Protein AF-A0A7V9L2S4-F1 (afdb_monomer)

Secondary structure (DSSP, 8-state):
----------------------------------------------S---HHHHHHHHHHHHHHHHT--SHHHHHHHHHHHHHHHHHHHHHTTTSPPPPHHHHHHHHHHHHHHHHHHHHHHHHHHHHT-----------

Sequence (139 aa):
MWRSFVLAALVLTACQGKEGKPIDQKAGSGSSATSVTPTPTLGSGGANVDFDKALIDLEDWRTKMCACDDVACTEAVFKDFTVWRTEFRKGNATRPRPTAEQDKTGNDLNRAMMACKSNVTAKAGKTGSGSAAPSKDPV

Foldseek 3Di:
DDDDDPPPPPDPPDDDDDDDDDDDPDDDDDDDDPPPPPPPPP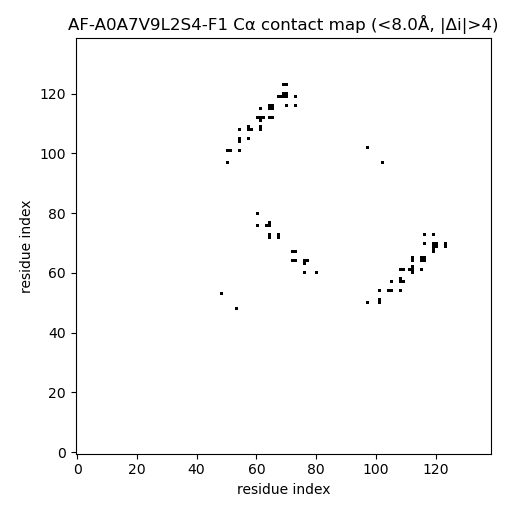DPDDDDPDLVVVLVVLLVLLVQLLPDQALVSNVVSVVVVVVVVVVVCVNCVPPDDDDPVSVVSSVVSVVSSVVSNVVNVVNVVVVVPPDPDPPPDDD

Mean predicted aligned error: 15.79 Å

Solvent-accessible surface area (backbone atoms only — not comparable to full-atom values): 9129 Å² total; per-residue (Å²): 138,83,87,79,88,79,81,78,80,79,78,81,79,76,86,72,84,84,91,76,78,90,76,84,81,75,88,76,88,80,81,89,78,89,72,83,68,81,72,78,73,84,73,87,73,87,83,78,84,42,72,66,56,52,46,53,54,44,50,51,52,27,50,58,31,56,68,32,81,43,58,68,52,32,51,53,52,50,51,54,50,51,51,52,52,52,53,50,49,64,79,44,70,85,51,84,78,73,52,73,66,55,47,50,50,48,52,52,45,52,51,54,28,51,50,31,46,52,51,23,48,53,50,55,54,59,71,69,64,69,74,82,70,84,82,79,78,82,130

Radius of gyration: 23.76 Å; Cα contacts (8 Å, |Δi|>4): 46; chains: 1; bounding box: 60×56×52 Å

Structure (mmCIF, N/CA/C/O backbone):
data_AF-A0A7V9L2S4-F1
#
_entry.id   AF-A0A7V9L2S4-F1
#
loop_
_atom_site.group_PDB
_atom_site.id
_atom_site.type_symbol
_atom_site.label_atom_id
_atom_site.label_alt_id
_atom_site.label_comp_id
_atom_site.label_asym_id
_atom_site.label_entity_id
_atom_site.label_seq_id
_atom_site.pdbx_PDB_ins_code
_atom_site.Cartn_x
_atom_site.Cartn_y
_atom_site.Cartn_z
_atom_site.occupancy
_atom_site.B_iso_or_equiv
_atom_site.auth_seq_id
_atom_site.auth_comp_id
_atom_site.auth_asym_id
_atom_site.auth_atom_id
_atom_site.pdbx_PDB_model_num
ATOM 1 N N . MET A 1 1 ? -38.169 45.439 -12.087 1.00 45.16 1 MET A N 1
ATOM 2 C CA . MET A 1 1 ? -38.446 44.189 -11.340 1.00 45.16 1 MET A CA 1
ATOM 3 C C . MET A 1 1 ? -37.146 43.383 -11.344 1.00 45.16 1 MET A C 1
ATOM 5 O O . MET A 1 1 ? -36.856 42.777 -12.354 1.00 45.16 1 MET A O 1
ATOM 9 N N . TRP A 1 2 ? -36.142 43.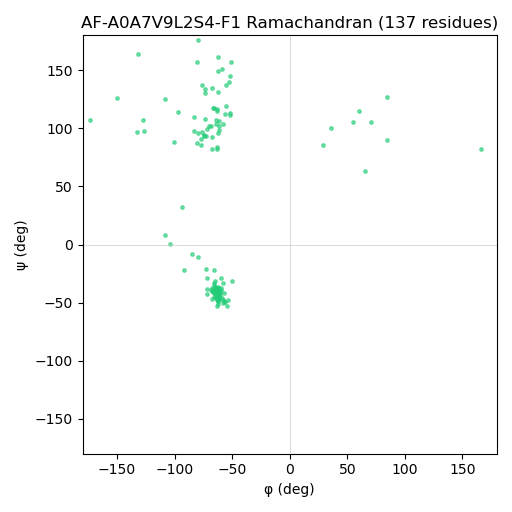586 -10.487 1.00 40.38 2 TRP A N 1
ATOM 10 C CA . TRP A 1 2 ? -36.032 43.493 -9.020 1.00 40.38 2 TRP A CA 1
ATOM 11 C C . TRP A 1 2 ? -36.331 42.103 -8.429 1.00 40.38 2 TRP A C 1
ATOM 13 O O . TRP A 1 2 ? -37.490 41.709 -8.391 1.00 40.38 2 TRP A O 1
ATOM 23 N N . ARG A 1 3 ? -35.262 41.521 -7.838 1.00 45.41 3 ARG A N 1
ATOM 24 C CA . ARG A 1 3 ? -35.193 40.478 -6.784 1.00 45.41 3 ARG A CA 1
ATOM 25 C C . ARG A 1 3 ? -35.289 39.031 -7.315 1.00 45.41 3 ARG A C 1
ATOM 27 O O . ARG A 1 3 ? -36.181 38.730 -8.083 1.00 45.41 3 ARG A O 1
ATOM 34 N N . SER A 1 4 ? -34.382 38.097 -7.022 1.00 58.75 4 SER A N 1
ATOM 35 C CA . SER A 1 4 ? -33.635 37.890 -5.778 1.00 58.75 4 SER A CA 1
ATOM 36 C C . SER A 1 4 ? -32.261 37.259 -6.020 1.00 58.75 4 SER A C 1
ATOM 38 O O . SER A 1 4 ? -32.139 36.183 -6.597 1.00 58.75 4 SER A O 1
ATOM 40 N N . PHE A 1 5 ? -31.240 37.928 -5.489 1.00 46.84 5 PHE A N 1
ATOM 41 C CA . PHE A 1 5 ? -29.973 37.328 -5.095 1.00 46.84 5 PHE A CA 1
ATOM 42 C C . PHE A 1 5 ? -30.245 36.317 -3.974 1.00 46.84 5 PHE A C 1
ATOM 44 O O . PHE A 1 5 ? -30.658 36.718 -2.887 1.00 46.84 5 PHE A O 1
ATOM 51 N N . VAL A 1 6 ? -29.984 35.030 -4.204 1.00 59.31 6 VAL A N 1
ATOM 52 C CA . VAL A 1 6 ? -29.733 34.081 -3.111 1.00 59.31 6 VAL A CA 1
ATOM 53 C C . VAL A 1 6 ? -28.222 33.909 -3.030 1.00 59.31 6 VAL A C 1
ATOM 55 O O . VAL A 1 6 ? -27.623 33.070 -3.697 1.00 59.31 6 VAL A O 1
ATOM 58 N N . LEU A 1 7 ? -27.608 34.790 -2.238 1.00 48.75 7 LEU A N 1
ATOM 59 C CA . LEU A 1 7 ? -26.269 34.615 -1.692 1.00 48.75 7 LEU A CA 1
ATOM 60 C C . LEU A 1 7 ? -26.285 33.365 -0.805 1.00 48.75 7 LEU A C 1
ATOM 62 O O . LEU A 1 7 ? -26.705 33.416 0.349 1.00 48.75 7 LEU A O 1
ATOM 66 N N . ALA A 1 8 ? -25.822 32.240 -1.341 1.00 53.91 8 ALA A N 1
ATOM 67 C CA . ALA A 1 8 ? -25.383 31.126 -0.518 1.00 53.91 8 ALA A CA 1
ATOM 68 C C . ALA A 1 8 ? -24.027 31.515 0.087 1.00 53.91 8 ALA A C 1
ATOM 70 O O . ALA A 1 8 ? -22.979 31.388 -0.545 1.00 53.91 8 ALA A O 1
ATOM 71 N N . ALA A 1 9 ? -24.074 32.066 1.300 1.00 50.34 9 ALA A N 1
ATOM 72 C CA . ALA A 1 9 ? -22.908 32.304 2.134 1.00 50.34 9 ALA A CA 1
ATOM 73 C C . ALA A 1 9 ? -22.256 30.956 2.474 1.00 50.34 9 ALA A C 1
ATOM 75 O O . ALA A 1 9 ? -22.673 30.250 3.391 1.00 50.34 9 ALA A O 1
ATOM 76 N N . LEU A 1 10 ? -21.239 30.586 1.699 1.00 57.62 10 LEU A N 1
ATOM 77 C CA . LEU A 1 10 ? -20.360 29.465 1.994 1.00 57.62 10 LEU A CA 1
ATOM 78 C C . LEU A 1 10 ? -19.388 29.944 3.078 1.00 57.62 10 LEU A C 1
ATOM 80 O O . LEU A 1 10 ? -18.371 30.577 2.801 1.00 57.62 10 LEU A O 1
ATOM 84 N N . VAL A 1 11 ? -19.776 29.728 4.334 1.00 56.56 11 VAL A N 1
ATOM 85 C CA . VAL A 1 11 ? -18.949 30.011 5.508 1.00 56.56 11 VAL A CA 1
ATOM 86 C C . VAL A 1 11 ? -17.728 29.092 5.451 1.00 56.56 11 VAL A C 1
ATOM 88 O O . VAL A 1 11 ? -17.820 27.897 5.729 1.00 56.56 11 VAL A O 1
ATOM 91 N N . LEU A 1 12 ? -16.576 29.652 5.069 1.00 49.88 12 LEU A N 1
ATOM 92 C CA . LEU A 1 12 ? -15.272 29.054 5.341 1.00 49.88 12 LEU A CA 1
ATOM 93 C C . LEU A 1 12 ? -15.039 29.095 6.855 1.00 49.88 12 LEU A C 1
ATOM 95 O O . LEU A 1 12 ? -14.516 30.072 7.390 1.00 49.88 12 LEU A O 1
ATOM 99 N N . THR A 1 13 ? -15.416 28.030 7.556 1.00 57.25 13 THR A N 1
ATOM 100 C CA . THR A 1 13 ? -14.974 27.828 8.936 1.00 57.25 13 THR A CA 1
ATOM 101 C C . THR A 1 13 ? -13.521 27.363 8.901 1.00 57.25 13 THR A C 1
ATOM 103 O O . THR A 1 13 ? -13.223 26.189 8.686 1.00 57.25 13 THR A O 1
ATOM 106 N N . ALA A 1 14 ? -12.603 28.310 9.077 1.00 48.62 14 ALA A N 1
ATOM 107 C CA . ALA A 1 14 ? -11.202 28.037 9.347 1.00 48.62 14 ALA A CA 1
ATOM 108 C C . ALA A 1 14 ? -11.071 27.289 10.687 1.00 48.62 14 ALA A C 1
ATOM 110 O O . ALA A 1 14 ? -11.353 27.850 11.744 1.00 48.62 14 ALA A O 1
ATOM 111 N N . CYS A 1 15 ? -10.613 26.036 10.665 1.00 55.75 15 CYS A N 1
ATOM 112 C CA . CYS A 1 15 ? -10.130 25.365 11.870 1.00 55.75 15 CYS A CA 1
ATOM 113 C C . CYS A 1 15 ? -8.723 25.883 12.205 1.00 55.75 15 CYS A C 1
ATOM 115 O O . CYS A 1 15 ? -7.719 25.295 11.809 1.00 55.75 15 CYS A O 1
ATOM 117 N N . GLN A 1 16 ? -8.667 26.998 12.936 1.00 47.97 16 GLN A N 1
ATOM 118 C CA . GLN A 1 16 ? -7.516 27.337 13.768 1.00 47.97 16 GLN A CA 1
ATOM 119 C C . GLN A 1 16 ? -7.519 26.487 15.047 1.00 47.97 16 GLN A C 1
ATOM 121 O O . GLN A 1 16 ? -8.552 26.344 15.693 1.00 47.97 16 GLN A O 1
ATOM 126 N N . GLY A 1 17 ? -6.333 25.997 15.418 1.00 47.94 17 GLY A N 1
ATOM 127 C CA . GLY A 1 17 ? -5.876 25.903 16.806 1.00 47.94 17 GLY A CA 1
ATOM 128 C C . GLY A 1 17 ? -6.543 24.874 17.719 1.00 47.94 17 GLY A C 1
ATOM 129 O O . GLY A 1 17 ? -7.595 25.120 18.302 1.00 47.94 17 GLY A O 1
ATOM 130 N N . LYS A 1 18 ? -5.829 23.778 17.997 1.00 45.28 18 LYS A N 1
ATOM 131 C CA . LYS A 1 18 ? -5.950 23.106 19.293 1.00 45.28 18 LYS A CA 1
ATOM 132 C C . LYS A 1 18 ? -4.561 22.819 19.847 1.00 45.28 18 LYS A C 1
ATOM 134 O O . LYS A 1 18 ? -3.908 21.851 19.472 1.00 45.28 18 LYS A O 1
ATOM 139 N N . GLU A 1 19 ? -4.120 23.721 20.714 1.00 57.97 19 GLU A N 1
ATOM 140 C CA . GLU A 1 19 ? -2.963 23.557 21.584 1.00 57.97 19 GLU A CA 1
ATOM 141 C C . GLU A 1 19 ? -3.270 22.430 22.583 1.00 57.97 19 GLU A C 1
ATOM 143 O O . GLU A 1 19 ? -4.234 22.491 23.350 1.00 57.97 19 GLU A O 1
ATOM 148 N N . GLY A 1 20 ? -2.488 21.353 22.514 1.00 46.75 20 GLY A N 1
ATOM 149 C CA . GLY A 1 20 ? -2.578 20.195 23.398 1.00 46.75 20 GLY A CA 1
ATOM 150 C C . GLY A 1 20 ? -1.392 20.160 24.357 1.00 46.75 20 GLY A C 1
ATOM 151 O O . GLY A 1 20 ? -0.245 20.206 23.927 1.00 46.75 20 GLY A O 1
ATOM 152 N N . LYS A 1 21 ? -1.709 20.100 25.653 1.00 52.31 21 LYS A N 1
ATOM 153 C CA . LYS A 1 21 ? -0.821 20.079 26.826 1.00 52.31 21 LYS A CA 1
ATOM 154 C C . LYS A 1 21 ? 0.307 19.026 26.770 1.00 52.31 21 LYS A C 1
ATOM 156 O O . LYS A 1 21 ? 0.131 17.988 26.133 1.00 52.31 21 LYS A O 1
ATOM 161 N N . PRO A 1 22 ? 1.411 19.231 27.520 1.00 52.41 22 PRO A N 1
ATOM 162 C CA . PRO A 1 22 ? 2.420 18.199 27.751 1.00 52.41 22 PRO A CA 1
ATOM 163 C C . PRO A 1 22 ? 1.810 17.007 28.500 1.00 52.41 22 PRO A C 1
ATOM 165 O O . PRO A 1 22 ? 1.110 17.178 29.498 1.00 52.41 22 PRO A O 1
ATOM 168 N N . ILE A 1 23 ? 2.070 15.803 27.995 1.00 52.09 23 ILE A N 1
ATOM 169 C CA . ILE A 1 23 ? 1.736 14.536 28.647 1.00 52.09 23 ILE A CA 1
ATOM 170 C C . ILE A 1 23 ? 2.992 14.054 29.370 1.00 52.09 23 ILE A C 1
ATOM 172 O O . ILE A 1 23 ? 3.994 13.735 28.729 1.00 52.09 23 ILE A O 1
ATOM 176 N N . ASP A 1 24 ? 2.922 14.018 30.699 1.00 54.81 24 ASP A N 1
ATOM 177 C CA . ASP A 1 24 ? 3.857 13.315 31.573 1.00 54.81 24 ASP A CA 1
ATOM 178 C C . ASP A 1 24 ? 4.006 11.853 31.120 1.00 54.81 24 ASP A C 1
ATOM 180 O O . ASP A 1 24 ? 3.083 11.041 31.240 1.00 54.81 24 ASP A O 1
ATOM 184 N N . GLN A 1 25 ? 5.185 11.503 30.601 1.00 45.94 25 GLN A N 1
ATOM 185 C CA . GLN A 1 25 ? 5.573 10.116 30.368 1.00 45.94 25 GLN A CA 1
ATOM 186 C C . GLN A 1 25 ? 5.911 9.462 31.708 1.00 45.94 25 GLN A C 1
ATOM 188 O O . GLN A 1 25 ? 7.044 9.504 32.187 1.00 45.94 25 GLN A O 1
ATOM 193 N N . LYS A 1 26 ? 4.916 8.812 32.311 1.00 51.81 26 LYS A N 1
ATOM 194 C CA . LYS A 1 26 ? 5.147 7.850 33.386 1.00 51.81 26 LYS A CA 1
ATOM 195 C C . LYS A 1 26 ? 5.728 6.571 32.781 1.00 51.81 26 LYS A C 1
ATOM 197 O O . LYS A 1 26 ? 5.027 5.813 32.115 1.00 51.81 26 LYS A O 1
ATOM 202 N N . ALA A 1 27 ? 7.016 6.349 33.030 1.00 54.19 27 ALA A N 1
ATOM 203 C CA . ALA A 1 27 ? 7.713 5.105 32.739 1.00 54.19 27 ALA A CA 1
ATOM 204 C C . ALA A 1 27 ? 7.002 3.919 33.417 1.00 54.19 27 ALA A C 1
ATOM 206 O O . ALA A 1 27 ? 6.863 3.874 34.641 1.00 54.19 27 ALA A O 1
ATOM 207 N N . GLY A 1 28 ? 6.546 2.970 32.601 1.00 45.84 28 GLY A N 1
ATOM 208 C CA . GLY A 1 28 ? 5.937 1.713 33.016 1.00 45.84 28 GLY A CA 1
ATOM 209 C C . GLY A 1 28 ? 6.655 0.557 32.335 1.00 45.84 28 GLY A C 1
ATOM 210 O O . GLY A 1 28 ? 6.408 0.260 31.173 1.00 45.84 28 GLY A O 1
ATOM 211 N N . SER A 1 29 ? 7.577 -0.042 33.082 1.00 52.28 29 SER A N 1
ATOM 212 C CA . SER A 1 29 ? 8.262 -1.297 32.782 1.00 52.28 29 SER A CA 1
ATOM 213 C C . SER A 1 29 ? 7.271 -2.466 32.843 1.00 52.28 29 SER A C 1
ATOM 215 O O . SER A 1 29 ? 6.496 -2.538 33.797 1.00 52.28 29 SER A O 1
ATOM 217 N N . GLY A 1 30 ? 7.299 -3.385 31.869 1.00 45.75 30 GLY A N 1
ATOM 218 C CA . GLY A 1 30 ? 6.511 -4.619 31.957 1.00 45.75 30 GLY A CA 1
ATOM 219 C C . GLY A 1 30 ? 6.364 -5.438 30.672 1.00 45.75 30 GLY A C 1
ATOM 220 O O . GLY A 1 30 ? 5.329 -5.379 30.028 1.00 45.75 30 GLY A O 1
ATOM 221 N N . SER A 1 31 ? 7.385 -6.247 30.383 1.00 41.75 31 SER A N 1
ATOM 222 C CA . SER A 1 31 ? 7.332 -7.592 29.775 1.00 41.75 31 SER A CA 1
ATOM 223 C C . SER A 1 31 ? 6.627 -7.849 28.430 1.00 41.75 31 SER A C 1
ATOM 225 O O . SER A 1 31 ? 5.422 -8.047 28.339 1.00 41.75 31 SER A O 1
ATOM 227 N N . SER A 1 32 ? 7.482 -8.043 27.420 1.00 48.78 32 SER A N 1
ATOM 228 C CA . SER A 1 32 ? 7.601 -9.246 26.578 1.00 48.78 32 SER A CA 1
ATOM 229 C C . SER A 1 32 ? 6.339 -10.0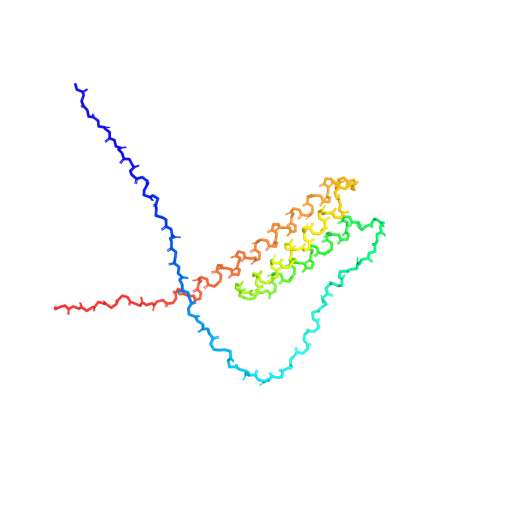36 26.210 1.00 48.78 32 SER A C 1
ATOM 231 O O . SER A 1 32 ? 5.949 -10.974 26.902 1.00 48.78 32 SER A O 1
ATOM 233 N N . ALA A 1 33 ? 5.868 -9.798 24.987 1.00 40.91 33 ALA A N 1
ATOM 234 C CA . ALA A 1 33 ? 5.414 -10.857 24.093 1.00 40.91 33 ALA A CA 1
ATOM 235 C C . ALA A 1 33 ? 6.143 -10.675 22.756 1.00 40.91 33 ALA A C 1
ATOM 237 O O . ALA A 1 33 ? 5.893 -9.726 22.014 1.00 40.91 33 ALA A O 1
ATOM 238 N N . THR A 1 34 ? 7.102 -11.558 22.484 1.00 44.38 34 THR A N 1
ATOM 239 C CA . THR A 1 34 ? 7.894 -11.593 21.253 1.00 44.38 34 THR A CA 1
ATOM 240 C C . THR A 1 34 ? 6.996 -11.983 20.081 1.00 44.38 34 THR A C 1
ATOM 242 O O . THR A 1 34 ? 6.953 -13.139 19.673 1.00 44.38 34 THR A O 1
ATOM 245 N N . SER A 1 35 ? 6.266 -11.019 19.530 1.00 41.50 35 SER A N 1
ATOM 246 C CA . SER A 1 35 ? 5.796 -11.112 18.153 1.00 41.50 35 SER A CA 1
ATOM 247 C C . SER A 1 35 ? 6.949 -10.649 17.282 1.00 41.50 35 SER A C 1
ATOM 249 O O . SER A 1 35 ? 7.210 -9.456 17.147 1.00 41.50 35 SER A O 1
ATOM 251 N N . VAL A 1 36 ? 7.700 -11.613 16.756 1.00 40.50 36 VAL A N 1
ATOM 252 C CA . VAL A 1 36 ? 8.636 -11.398 15.652 1.00 40.50 36 VAL A CA 1
ATOM 253 C C . VAL A 1 36 ? 7.817 -10.963 14.442 1.00 40.50 36 VAL A C 1
ATOM 255 O O . VAL A 1 36 ? 7.455 -11.757 13.582 1.00 40.50 36 VAL A O 1
ATOM 258 N N . THR A 1 37 ? 7.485 -9.678 14.394 1.00 39.75 37 THR A N 1
ATOM 259 C CA . THR A 1 37 ? 7.154 -9.015 13.146 1.00 39.75 37 THR A CA 1
ATOM 260 C C . THR A 1 37 ? 8.454 -9.014 12.352 1.00 39.75 37 THR A C 1
ATOM 262 O O . THR A 1 37 ? 9.431 -8.426 12.828 1.00 39.75 37 THR A O 1
ATOM 265 N N . PRO A 1 38 ? 8.538 -9.670 11.183 1.00 44.22 38 PRO A N 1
ATOM 266 C CA . PRO A 1 38 ? 9.664 -9.443 10.303 1.00 44.22 38 PRO A CA 1
ATOM 267 C C . PRO A 1 38 ? 9.608 -7.965 9.918 1.00 44.22 38 PRO A C 1
ATOM 269 O O . PRO A 1 38 ? 8.768 -7.536 9.122 1.00 44.22 38 PRO A O 1
ATOM 272 N N . THR A 1 39 ? 10.462 -7.159 10.547 1.00 46.03 39 THR A N 1
ATOM 273 C CA . THR A 1 39 ? 10.847 -5.860 10.012 1.00 46.03 39 THR A CA 1
ATOM 274 C C . THR A 1 39 ? 11.399 -6.173 8.629 1.00 46.03 39 THR A C 1
ATOM 276 O O . THR A 1 39 ? 12.417 -6.865 8.558 1.00 46.03 39 THR A O 1
ATOM 279 N N . PRO A 1 40 ? 10.733 -5.765 7.533 1.00 49.12 40 PRO A N 1
ATOM 280 C CA . PRO A 1 40 ? 11.289 -5.969 6.213 1.00 49.12 40 PRO A CA 1
ATOM 281 C C . PRO A 1 40 ? 12.589 -5.177 6.201 1.00 49.12 40 PRO A C 1
ATOM 283 O O . PRO A 1 40 ? 12.591 -3.947 6.254 1.00 49.12 40 PRO A O 1
ATOM 286 N N . THR A 1 41 ? 13.705 -5.901 6.257 1.00 45.75 41 THR A N 1
ATOM 287 C CA . THR A 1 41 ? 15.036 -5.343 6.102 1.00 45.75 41 THR A CA 1
ATOM 288 C C . THR A 1 41 ? 15.004 -4.544 4.810 1.00 45.75 41 THR A C 1
ATOM 290 O O . THR A 1 41 ? 14.815 -5.120 3.738 1.00 45.75 41 THR A O 1
ATOM 293 N N . LEU A 1 42 ? 15.140 -3.218 4.912 1.00 48.91 42 LEU A N 1
ATOM 294 C CA . LEU A 1 42 ? 15.420 -2.360 3.766 1.00 48.91 42 LEU A CA 1
ATOM 295 C C . LEU A 1 42 ? 16.792 -2.781 3.224 1.00 48.91 42 LEU A C 1
ATOM 297 O O . LEU A 1 42 ? 17.834 -2.251 3.607 1.00 48.91 42 LEU A O 1
ATOM 301 N N . GLY A 1 43 ? 16.781 -3.821 2.394 1.00 45.00 43 GLY A N 1
ATOM 302 C CA . GLY A 1 43 ? 17.937 -4.359 1.709 1.00 45.00 43 GLY A CA 1
ATOM 303 C C . GLY A 1 43 ? 18.404 -3.351 0.675 1.00 45.00 43 GLY A C 1
ATOM 304 O O . GLY A 1 43 ? 17.817 -3.219 -0.395 1.00 45.00 43 GLY A O 1
ATOM 305 N N . SER A 1 44 ? 19.462 -2.629 1.021 1.00 55.44 44 SER A N 1
ATOM 306 C CA . SER A 1 44 ? 20.257 -1.838 0.094 1.00 55.44 44 SER A CA 1
ATOM 307 C C . SER A 1 44 ? 21.038 -2.805 -0.805 1.00 55.44 44 SER A C 1
ATOM 309 O O . SER A 1 44 ? 22.009 -3.416 -0.364 1.00 55.44 44 SER A O 1
ATOM 311 N N . GLY A 1 45 ? 20.583 -3.011 -2.043 1.00 42.31 45 GLY A N 1
ATOM 312 C CA . GLY A 1 45 ? 21.253 -3.879 -3.017 1.00 42.31 45 GLY A CA 1
ATOM 313 C C . GLY A 1 45 ? 20.596 -3.791 -4.392 1.00 42.31 45 GLY A C 1
ATOM 314 O O . GLY A 1 45 ? 19.468 -4.235 -4.575 1.00 42.31 45 GLY A O 1
ATOM 315 N N . GLY A 1 46 ? 21.277 -3.141 -5.337 1.00 48.03 46 GLY A N 1
ATOM 316 C CA . GLY A 1 46 ? 20.760 -2.804 -6.661 1.00 48.03 46 GLY A CA 1
ATOM 317 C C . GLY A 1 46 ? 20.766 -3.937 -7.695 1.00 48.03 46 GLY A C 1
ATOM 318 O O . GLY A 1 46 ? 21.323 -5.005 -7.480 1.00 48.03 46 GLY A O 1
ATOM 319 N N . ALA A 1 47 ? 20.202 -3.578 -8.857 1.00 42.94 47 ALA A N 1
ATOM 320 C CA . ALA A 1 47 ? 20.029 -4.339 -10.102 1.00 42.94 47 ALA A CA 1
ATOM 321 C C . ALA A 1 47 ? 18.785 -5.251 -10.142 1.00 42.94 47 ALA A C 1
ATOM 323 O O . ALA A 1 47 ? 18.845 -6.422 -9.809 1.00 42.94 47 ALA A O 1
ATOM 324 N N . ASN A 1 48 ? 17.667 -4.680 -10.621 1.00 45.16 48 ASN A N 1
ATOM 325 C CA . ASN A 1 48 ? 16.357 -5.329 -10.810 1.00 45.16 48 ASN A CA 1
ATOM 326 C C . ASN A 1 48 ? 15.701 -5.776 -9.502 1.00 45.16 48 ASN A C 1
ATOM 328 O O . ASN A 1 48 ? 15.459 -6.952 -9.279 1.00 45.16 48 ASN A O 1
ATOM 332 N N . VAL A 1 49 ? 15.376 -4.823 -8.627 1.00 51.44 49 VAL A N 1
ATOM 333 C CA . VAL A 1 49 ? 14.359 -5.100 -7.608 1.00 51.44 49 VAL A CA 1
ATOM 334 C C . VAL A 1 49 ? 13.027 -5.112 -8.357 1.00 51.44 49 VAL A C 1
ATOM 336 O O . VAL A 1 49 ? 12.486 -4.056 -8.682 1.00 51.44 49 VAL A O 1
ATOM 339 N N . ASP A 1 50 ? 12.617 -6.310 -8.766 1.00 76.31 50 ASP A N 1
ATOM 340 C CA . ASP A 1 50 ? 11.494 -6.585 -9.653 1.00 76.31 50 ASP A CA 1
ATOM 341 C C . ASP A 1 50 ? 10.205 -5.929 -9.160 1.00 76.31 50 ASP A C 1
ATOM 343 O O . ASP A 1 50 ? 9.886 -5.964 -7.968 1.00 76.31 50 ASP A O 1
ATOM 347 N N . PHE A 1 51 ? 9.416 -5.379 -10.085 1.00 89.44 51 PHE A N 1
ATOM 348 C CA . PHE A 1 51 ? 8.035 -4.997 -9.780 1.00 89.44 51 PHE A CA 1
ATOM 349 C C . PHE A 1 51 ? 7.282 -6.148 -9.097 1.00 89.44 51 PHE A C 1
ATOM 351 O O . PHE A 1 51 ? 6.488 -5.893 -8.200 1.00 89.44 51 PHE A O 1
ATOM 358 N N . ASP A 1 52 ? 7.613 -7.400 -9.418 1.00 90.25 52 ASP A N 1
ATOM 359 C CA . ASP A 1 52 ? 7.074 -8.593 -8.760 1.00 90.25 52 ASP A CA 1
ATOM 360 C C . ASP A 1 52 ? 7.432 -8.663 -7.270 1.00 90.25 52 ASP A C 1
ATOM 362 O O . ASP A 1 52 ? 6.571 -8.945 -6.437 1.00 90.25 52 ASP A O 1
ATOM 366 N N . LYS A 1 53 ? 8.665 -8.307 -6.890 1.00 91.62 53 LYS A N 1
ATOM 367 C CA . LYS A 1 53 ? 9.029 -8.170 -5.475 1.00 91.62 53 LYS A CA 1
ATOM 368 C C . LYS A 1 53 ? 8.239 -7.047 -4.804 1.00 91.62 53 LYS A C 1
ATOM 370 O O . LYS A 1 53 ? 7.805 -7.206 -3.668 1.00 91.62 53 LYS A O 1
ATOM 375 N N . ALA A 1 54 ? 8.020 -5.931 -5.497 1.00 93.56 54 ALA A N 1
ATOM 376 C CA . ALA A 1 54 ? 7.208 -4.840 -4.964 1.00 93.56 54 ALA A CA 1
ATOM 377 C C . ALA A 1 54 ? 5.739 -5.244 -4.759 1.00 93.56 54 ALA A C 1
ATOM 379 O O . ALA A 1 54 ? 5.100 -4.749 -3.834 1.00 93.56 54 ALA A O 1
ATOM 380 N N . LEU A 1 55 ? 5.210 -6.147 -5.593 1.00 95.44 55 LEU A N 1
ATOM 381 C CA . LEU A 1 55 ? 3.879 -6.730 -5.417 1.00 95.44 55 LEU A CA 1
ATOM 382 C C . LEU A 1 55 ? 3.816 -7.634 -4.178 1.00 95.44 55 LEU A C 1
ATOM 384 O O . LEU A 1 55 ? 2.849 -7.539 -3.425 1.00 95.44 55 LEU A O 1
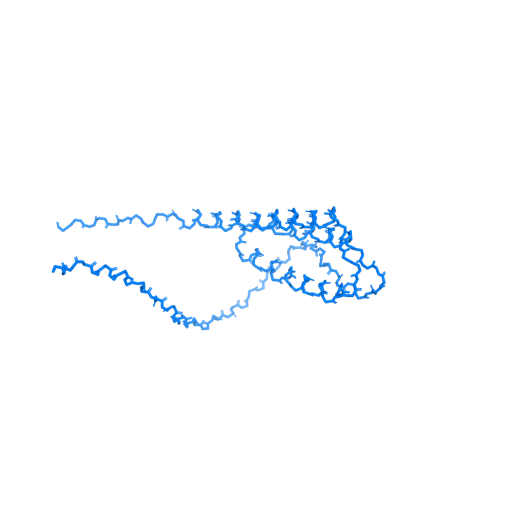ATOM 388 N N . ILE A 1 56 ? 4.857 -8.432 -3.915 1.00 96.38 56 ILE A N 1
ATOM 389 C CA . ILE A 1 56 ? 4.971 -9.223 -2.676 1.00 96.38 56 ILE A CA 1
ATOM 390 C C . ILE A 1 56 ? 5.037 -8.295 -1.455 1.00 96.38 56 ILE A C 1
ATOM 392 O O . ILE A 1 56 ? 4.264 -8.452 -0.513 1.00 96.38 56 ILE A O 1
ATOM 396 N N . ASP A 1 57 ? 5.899 -7.274 -1.493 1.00 95.19 57 ASP A N 1
ATOM 397 C CA . ASP A 1 57 ? 6.009 -6.300 -0.404 1.00 95.19 57 ASP A CA 1
ATOM 398 C C . ASP A 1 57 ? 4.656 -5.568 -0.186 1.00 95.19 57 ASP A C 1
ATOM 400 O O . ASP A 1 57 ? 4.255 -5.322 0.952 1.00 95.19 57 ASP A O 1
ATOM 404 N N . LEU A 1 58 ? 3.906 -5.249 -1.254 1.00 96.19 58 LEU A N 1
ATOM 405 C CA . LEU A 1 58 ? 2.548 -4.681 -1.175 1.00 96.19 58 LEU A CA 1
ATOM 406 C C . LEU A 1 58 ? 1.541 -5.628 -0.513 1.00 96.19 58 LEU A C 1
ATOM 408 O O . LEU A 1 58 ? 0.667 -5.167 0.226 1.00 96.19 58 LEU A O 1
ATOM 412 N N . GLU A 1 59 ? 1.637 -6.931 -0.761 1.00 97.25 59 GLU A N 1
ATOM 413 C CA . GLU A 1 59 ? 0.795 -7.930 -0.103 1.00 97.25 59 GLU A CA 1
ATOM 414 C C . GLU A 1 59 ? 1.102 -8.046 1.400 1.00 97.25 59 GLU A C 1
ATOM 416 O O . GLU A 1 59 ? 0.176 -8.128 2.218 1.00 97.25 59 GLU A O 1
ATOM 421 N N . ASP A 1 60 ? 2.369 -7.931 1.791 1.00 97.12 60 ASP A N 1
ATOM 422 C CA . ASP A 1 60 ? 2.760 -7.840 3.200 1.00 97.12 60 ASP A CA 1
ATOM 423 C C . ASP A 1 60 ? 2.195 -6.575 3.862 1.00 97.12 60 ASP A C 1
ATOM 425 O O . ASP A 1 60 ? 1.659 -6.635 4.973 1.00 97.12 60 ASP A O 1
ATOM 429 N N . TRP A 1 61 ? 2.257 -5.423 3.182 1.00 97.19 61 TRP A N 1
ATOM 430 C CA . TRP A 1 61 ? 1.657 -4.175 3.672 1.00 97.19 61 TRP A CA 1
ATOM 431 C C . TRP A 1 61 ? 0.140 -4.282 3.826 1.00 97.19 61 TRP A C 1
ATOM 433 O O . TRP A 1 61 ? -0.398 -3.854 4.852 1.00 97.19 61 TRP A O 1
ATOM 443 N N . ARG A 1 62 ? -0.545 -4.905 2.856 1.00 97.31 62 ARG A N 1
ATOM 444 C CA . ARG A 1 62 ? -1.976 -5.227 2.954 1.00 97.31 62 ARG A CA 1
ATOM 445 C C . ARG A 1 62 ? -2.236 -6.036 4.219 1.00 97.31 62 ARG A C 1
ATOM 447 O O . ARG A 1 62 ? -3.077 -5.650 5.022 1.00 97.31 62 ARG A O 1
ATOM 454 N N . THR A 1 63 ? -1.499 -7.126 4.416 1.00 97.94 63 THR A N 1
ATOM 455 C CA . THR A 1 63 ? -1.667 -8.024 5.565 1.00 97.94 63 THR A CA 1
ATOM 456 C C . THR A 1 63 ? -1.462 -7.290 6.891 1.00 97.94 63 THR A C 1
ATOM 458 O O . THR A 1 63 ? -2.317 -7.388 7.768 1.00 97.94 63 THR A O 1
ATOM 461 N N . LYS A 1 64 ? -0.408 -6.472 7.013 1.00 97.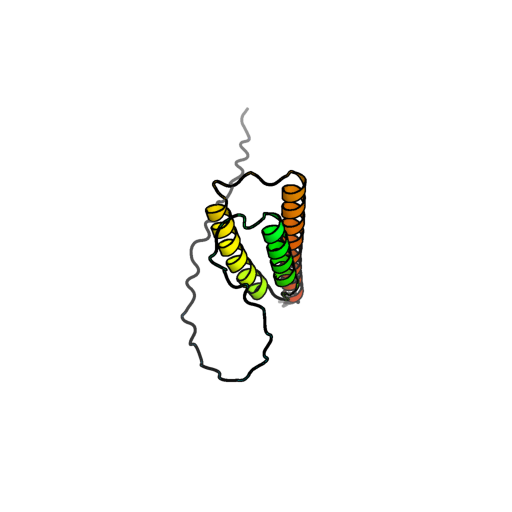00 64 LYS A N 1
ATOM 462 C CA . LYS A 1 64 ? -0.147 -5.649 8.207 1.00 97.00 64 LYS A CA 1
ATOM 463 C C . LYS A 1 64 ? -1.274 -4.656 8.491 1.00 97.00 64 LYS A C 1
ATOM 465 O O . LYS A 1 64 ? -1.700 -4.536 9.632 1.00 97.00 64 LYS A O 1
ATOM 470 N N . MET A 1 65 ? -1.792 -3.972 7.467 1.00 96.19 65 MET A N 1
ATOM 471 C CA . MET A 1 65 ? -2.915 -3.042 7.642 1.00 96.19 65 MET A CA 1
ATOM 472 C C . MET A 1 65 ? -4.214 -3.746 8.029 1.00 96.19 65 MET A C 1
ATOM 474 O O . MET A 1 65 ? -4.959 -3.233 8.858 1.00 96.19 65 MET A O 1
ATOM 478 N N . CYS A 1 66 ? -4.505 -4.898 7.427 1.00 97.00 66 CYS A N 1
ATOM 479 C CA . CYS A 1 66 ? -5.719 -5.657 7.724 1.00 97.00 66 CYS A CA 1
ATOM 480 C C . CYS A 1 66 ? -5.672 -6.353 9.090 1.00 97.00 66 CYS A C 1
ATOM 482 O O . CYS A 1 66 ? -6.728 -6.672 9.627 1.00 97.00 66 CYS A O 1
ATOM 484 N N . ALA A 1 67 ? -4.477 -6.580 9.642 1.00 97.56 67 ALA A N 1
ATOM 485 C CA . ALA A 1 67 ? -4.282 -7.130 10.981 1.00 97.56 67 ALA A CA 1
ATOM 486 C C . ALA A 1 67 ? -4.458 -6.091 12.103 1.00 97.56 67 ALA A C 1
ATOM 488 O O . ALA A 1 67 ? -4.506 -6.464 13.269 1.00 97.56 67 ALA A O 1
ATOM 489 N N . CYS A 1 68 ? -4.537 -4.799 11.777 1.00 96.75 68 CYS A N 1
ATOM 490 C CA . CYS A 1 68 ? -4.765 -3.763 12.774 1.00 96.75 68 CYS A CA 1
ATOM 491 C C . CYS A 1 68 ? -6.218 -3.760 13.270 1.00 96.75 68 CYS A C 1
ATOM 493 O O . CYS A 1 68 ? -7.154 -3.734 12.470 1.00 96.75 68 CYS A O 1
ATOM 495 N N . ASP A 1 69 ? -6.399 -3.680 14.588 1.00 95.38 69 ASP A N 1
ATOM 496 C CA . ASP A 1 69 ? -7.719 -3.567 15.224 1.00 95.38 69 ASP A CA 1
ATOM 497 C C . ASP A 1 69 ? -8.159 -2.114 15.456 1.00 95.38 69 ASP A C 1
ATOM 499 O O . ASP A 1 69 ? -9.355 -1.829 15.563 1.00 95.38 69 ASP A O 1
ATOM 503 N N . ASP A 1 70 ? -7.204 -1.184 15.504 1.00 95.25 70 ASP A N 1
ATOM 504 C CA . ASP A 1 70 ? -7.441 0.221 15.818 1.00 95.25 70 ASP A CA 1
ATOM 505 C C . ASP A 1 70 ? -6.777 1.192 14.830 1.00 95.25 70 ASP A C 1
ATOM 507 O O . ASP A 1 70 ? -5.892 0.851 14.034 1.00 95.25 70 ASP A O 1
ATOM 511 N N . VAL A 1 71 ? -7.240 2.443 14.889 1.00 95.56 71 VAL A N 1
ATOM 512 C CA . VAL A 1 71 ? -6.802 3.507 13.982 1.00 95.56 71 VAL A CA 1
ATOM 513 C C . VAL A 1 71 ? -5.317 3.828 14.172 1.00 95.56 71 VAL A C 1
ATOM 515 O O . VAL A 1 71 ? -4.628 4.052 13.179 1.00 95.56 71 VAL A O 1
ATOM 518 N N . ALA A 1 72 ? -4.793 3.802 15.400 1.00 96.75 72 ALA A N 1
ATOM 519 C CA . ALA A 1 72 ? -3.394 4.131 15.667 1.00 96.75 72 ALA A CA 1
ATOM 520 C C . ALA A 1 72 ? -2.441 3.104 15.034 1.00 96.75 72 ALA A C 1
ATOM 522 O O . ALA A 1 72 ? -1.463 3.501 14.397 1.00 96.75 72 ALA A O 1
ATOM 523 N N . CYS A 1 73 ? -2.768 1.811 15.115 1.00 97.75 73 CYS A N 1
ATOM 524 C CA . CYS A 1 73 ? -2.058 0.753 14.398 1.00 97.75 73 CYS A CA 1
ATOM 525 C C . CYS A 1 73 ? -2.077 1.011 12.886 1.00 97.75 73 CYS A C 1
ATOM 527 O O . CYS A 1 73 ? -1.020 1.037 12.251 1.00 97.75 73 CYS A O 1
ATOM 529 N N . THR A 1 74 ? -3.257 1.274 12.301 1.00 97.06 74 THR A N 1
ATOM 530 C CA . THR A 1 74 ? -3.337 1.515 10.850 1.00 97.06 74 THR A CA 1
ATOM 531 C C . THR A 1 74 ? -2.555 2.749 10.406 1.00 97.06 74 THR A C 1
ATOM 533 O O . THR A 1 74 ? -1.938 2.709 9.345 1.00 97.06 74 THR A O 1
ATOM 536 N N . GLU A 1 75 ? -2.538 3.827 11.194 1.00 96.50 75 GLU A N 1
ATOM 537 C CA . GLU A 1 75 ? -1.775 5.044 10.888 1.00 96.50 75 GLU A CA 1
ATOM 538 C C . GLU A 1 75 ? -0.259 4.811 10.982 1.00 96.50 75 GLU A C 1
ATOM 540 O O . GLU A 1 75 ? 0.484 5.288 10.122 1.00 96.50 75 GLU A O 1
ATOM 545 N N . ALA A 1 76 ? 0.209 4.028 11.962 1.00 97.25 76 ALA A N 1
ATOM 546 C CA . ALA A 1 76 ? 1.619 3.651 12.074 1.00 97.25 76 ALA A CA 1
ATOM 547 C C . ALA A 1 76 ? 2.080 2.835 10.855 1.00 97.25 76 ALA A C 1
ATOM 549 O O . ALA A 1 76 ? 3.037 3.217 10.180 1.00 97.25 76 ALA A O 1
ATOM 550 N N . VAL A 1 77 ? 1.337 1.780 10.498 1.00 97.31 77 VAL A N 1
ATOM 551 C CA . VAL A 1 77 ? 1.632 0.961 9.310 1.00 97.31 77 VAL A CA 1
ATOM 552 C C . VAL A 1 77 ? 1.555 1.802 8.030 1.00 97.31 77 VAL A C 1
ATOM 554 O O . VAL A 1 77 ? 2.400 1.665 7.146 1.00 97.31 77 VAL A O 1
ATOM 557 N N . PHE A 1 78 ? 0.580 2.713 7.921 1.00 95.88 78 PHE A N 1
ATOM 558 C CA . PHE A 1 78 ? 0.432 3.577 6.746 1.00 95.88 78 PHE A CA 1
ATOM 559 C C . PHE A 1 78 ? 1.600 4.552 6.562 1.00 95.88 78 PHE A C 1
ATOM 561 O O . PHE A 1 78 ? 2.007 4.848 5.432 1.00 95.88 78 PHE A O 1
ATOM 568 N N . LYS A 1 79 ? 2.137 5.069 7.669 1.00 96.62 79 LYS A N 1
ATOM 569 C CA . LYS A 1 79 ? 3.307 5.944 7.662 1.00 96.62 79 LYS A CA 1
ATOM 570 C C . LYS A 1 79 ? 4.521 5.208 7.100 1.00 96.62 79 LYS A C 1
ATOM 572 O O . LYS A 1 79 ? 5.152 5.720 6.174 1.00 96.62 79 LYS A O 1
ATOM 577 N N . ASP A 1 80 ? 4.789 4.000 7.587 1.00 95.12 80 ASP A N 1
ATOM 578 C CA . ASP A 1 80 ? 5.914 3.189 7.114 1.00 95.12 80 ASP A CA 1
ATOM 579 C C . ASP A 1 80 ? 5.731 2.776 5.647 1.00 95.12 80 ASP A C 1
ATOM 581 O O . ASP A 1 80 ? 6.660 2.895 4.844 1.00 95.12 80 ASP A O 1
ATOM 585 N N . PHE A 1 81 ? 4.505 2.414 5.253 1.00 95.94 81 PHE A N 1
ATOM 586 C CA . PHE A 1 81 ? 4.150 2.169 3.855 1.00 95.94 81 PHE A CA 1
ATOM 587 C C . PHE A 1 81 ? 4.437 3.387 2.963 1.00 95.94 81 PHE A C 1
ATOM 589 O O . PHE A 1 81 ? 4.963 3.250 1.858 1.00 95.94 81 PHE A O 1
ATOM 596 N N . THR A 1 82 ? 4.123 4.600 3.425 1.00 95.62 82 THR A N 1
ATOM 597 C CA . THR A 1 82 ? 4.361 5.832 2.658 1.00 95.62 82 THR A CA 1
ATOM 598 C C . THR A 1 82 ? 5.853 6.104 2.464 1.00 95.62 82 THR A C 1
ATOM 600 O O . THR A 1 82 ? 6.258 6.534 1.376 1.00 95.62 82 THR A O 1
ATOM 603 N N . VAL A 1 83 ? 6.673 5.823 3.481 1.00 96.06 83 VAL A N 1
ATOM 604 C CA . VAL A 1 83 ? 8.138 5.890 3.383 1.00 96.06 83 VAL A CA 1
ATOM 605 C C . VAL A 1 83 ? 8.636 4.869 2.362 1.00 96.06 83 VAL A C 1
ATOM 607 O O . VAL A 1 83 ? 9.279 5.261 1.388 1.00 96.06 83 VAL A O 1
ATOM 610 N N . TRP A 1 84 ? 8.252 3.597 2.506 1.00 94.62 84 TRP A N 1
ATOM 611 C CA . TRP A 1 84 ? 8.606 2.535 1.559 1.00 94.62 84 TRP A CA 1
ATOM 612 C C . TRP A 1 84 ? 8.213 2.897 0.122 1.00 94.62 84 TRP A C 1
ATOM 614 O O . TRP A 1 84 ? 9.045 2.834 -0.778 1.00 94.62 84 TRP A O 1
ATOM 624 N N . ARG A 1 85 ? 6.983 3.378 -0.104 1.00 94.06 85 ARG A N 1
ATOM 625 C CA . ARG A 1 85 ? 6.493 3.759 -1.438 1.00 94.06 85 ARG A CA 1
ATOM 626 C C . ARG A 1 85 ? 7.299 4.910 -2.037 1.00 94.06 85 ARG A C 1
ATOM 628 O O . ARG A 1 85 ? 7.502 4.964 -3.249 1.00 94.06 85 ARG A O 1
ATOM 635 N N . THR A 1 86 ? 7.730 5.856 -1.208 1.00 93.12 86 THR A N 1
ATOM 636 C CA . THR A 1 86 ? 8.549 6.992 -1.646 1.00 93.12 86 THR A CA 1
ATOM 637 C C . THR A 1 86 ? 9.933 6.526 -2.080 1.00 93.12 86 THR A C 1
ATOM 639 O O . THR A 1 86 ? 10.377 6.886 -3.171 1.00 93.12 86 THR A O 1
ATOM 642 N N . GLU A 1 87 ? 10.581 5.682 -1.279 1.00 90.50 87 GLU A N 1
ATOM 643 C CA . GLU A 1 87 ? 11.889 5.111 -1.610 1.00 90.50 87 GLU A CA 1
ATOM 644 C C . GLU A 1 87 ? 11.807 4.176 -2.822 1.00 90.50 87 GLU A C 1
ATOM 646 O O . GLU A 1 87 ? 12.635 4.268 -3.727 1.00 90.50 87 GLU A O 1
ATOM 651 N N . PHE A 1 88 ? 10.739 3.379 -2.929 1.00 89.56 88 PHE A N 1
ATOM 652 C CA . PHE A 1 88 ? 10.461 2.558 -4.103 1.00 89.56 88 PHE A CA 1
ATOM 653 C C . PHE A 1 88 ? 10.352 3.413 -5.372 1.00 89.56 88 PHE A C 1
ATOM 655 O O . PHE A 1 8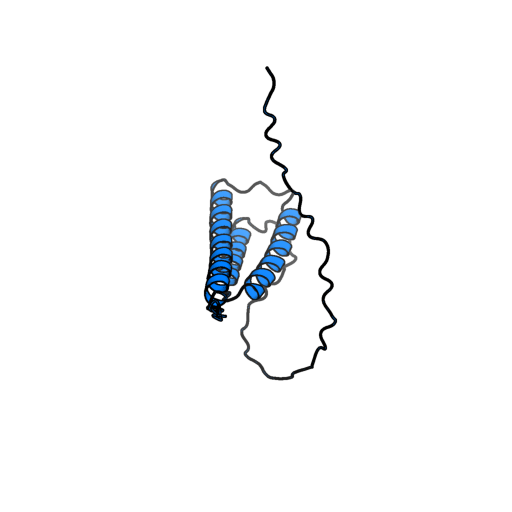8 ? 11.002 3.116 -6.373 1.00 89.56 88 PHE A O 1
ATOM 662 N N . ARG A 1 89 ? 9.592 4.518 -5.343 1.00 90.81 89 ARG A N 1
ATOM 663 C CA . ARG A 1 89 ? 9.473 5.429 -6.498 1.00 90.81 89 ARG A CA 1
ATOM 664 C C . ARG A 1 89 ? 10.801 6.082 -6.870 1.00 90.81 89 ARG A C 1
ATOM 666 O O . ARG A 1 89 ? 11.091 6.191 -8.057 1.00 90.81 89 ARG A O 1
ATOM 673 N N . LYS A 1 90 ? 11.601 6.508 -5.887 1.00 90.56 90 LYS A N 1
ATOM 674 C CA . LYS A 1 90 ? 12.933 7.087 -6.133 1.00 90.56 90 LYS A CA 1
ATOM 675 C C . LYS A 1 90 ? 13.872 6.062 -6.770 1.00 90.56 90 LYS A C 1
ATOM 677 O O . LYS A 1 90 ? 14.484 6.359 -7.791 1.00 90.56 90 LYS A O 1
ATOM 682 N N . GLY A 1 91 ? 13.934 4.851 -6.215 1.00 87.75 91 GLY A N 1
ATOM 683 C CA 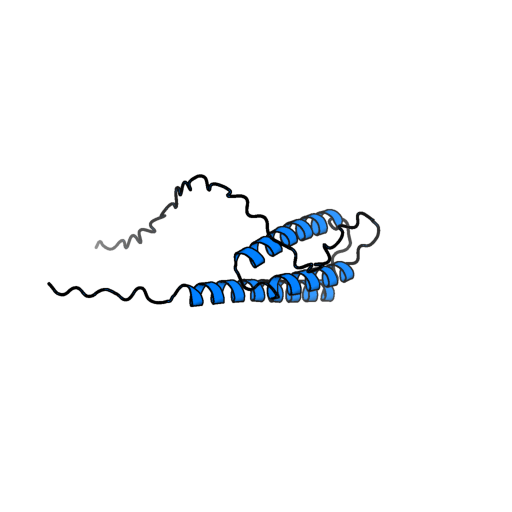. GLY A 1 91 ? 14.778 3.763 -6.718 1.00 87.75 91 GLY A CA 1
ATOM 684 C C . GLY A 1 91 ? 14.370 3.239 -8.100 1.00 87.75 91 GLY A C 1
ATOM 685 O O . GLY A 1 91 ? 15.204 2.682 -8.813 1.00 87.75 91 GLY A O 1
ATOM 686 N N . ASN A 1 92 ? 13.112 3.454 -8.502 1.00 86.94 92 ASN A N 1
ATOM 687 C CA . ASN A 1 92 ? 12.561 2.992 -9.778 1.00 86.94 92 ASN A CA 1
ATOM 688 C C . ASN A 1 92 ? 12.307 4.108 -10.806 1.00 86.94 92 ASN A C 1
ATOM 690 O O . ASN A 1 92 ? 11.743 3.837 -11.861 1.00 86.94 92 ASN A O 1
ATOM 694 N N . ALA A 1 93 ? 12.739 5.348 -10.556 1.00 87.62 93 ALA A N 1
ATOM 695 C CA . ALA A 1 93 ? 12.460 6.479 -11.450 1.00 87.62 93 ALA A CA 1
ATOM 696 C C . ALA A 1 93 ? 13.011 6.299 -12.881 1.00 87.62 93 ALA A C 1
ATOM 698 O O . ALA A 1 93 ? 12.446 6.834 -13.830 1.00 87.62 93 ALA A O 1
ATOM 699 N N . THR A 1 94 ? 14.102 5.544 -13.035 1.00 88.06 94 THR A N 1
ATOM 700 C CA . THR A 1 94 ? 14.761 5.262 -14.323 1.00 88.06 94 THR A CA 1
ATOM 701 C C . THR A 1 94 ? 14.479 3.855 -14.853 1.00 88.06 94 THR A C 1
ATOM 703 O O . THR A 1 94 ? 15.004 3.473 -15.899 1.00 88.06 94 THR A O 1
ATOM 706 N N . ARG A 1 95 ? 13.681 3.057 -14.133 1.00 84.94 95 ARG A N 1
ATOM 707 C CA . ARG A 1 95 ? 13.362 1.677 -14.512 1.00 84.94 95 ARG A CA 1
ATOM 708 C C . ARG A 1 95 ? 12.252 1.652 -15.568 1.00 84.94 95 ARG A C 1
ATOM 710 O O . ARG A 1 95 ? 11.473 2.605 -15.659 1.00 84.94 95 ARG A O 1
ATOM 717 N N . PRO A 1 96 ? 12.152 0.568 -16.362 1.00 88.62 96 PRO A N 1
ATOM 718 C CA . PRO A 1 96 ? 10.997 0.352 -17.220 1.00 88.62 96 PRO A CA 1
ATOM 719 C C . PRO A 1 96 ? 9.699 0.462 -16.420 1.00 88.62 96 PRO A C 1
ATOM 721 O O . PRO A 1 96 ? 9.642 0.076 -15.252 1.00 88.62 96 PRO A O 1
ATOM 724 N N . ARG A 1 97 ? 8.656 1.002 -17.053 1.00 89.19 97 ARG A N 1
ATOM 725 C CA . ARG A 1 97 ? 7.327 1.047 -16.438 1.00 89.19 97 ARG A CA 1
ATOM 726 C C . ARG A 1 97 ? 6.830 -0.384 -16.185 1.00 89.19 97 ARG A C 1
ATOM 728 O O . ARG A 1 97 ? 7.182 -1.273 -16.962 1.00 89.19 97 ARG A O 1
ATOM 735 N N . PRO A 1 98 ? 6.010 -0.598 -15.143 1.00 91.12 98 PRO A N 1
ATOM 736 C CA . PRO A 1 98 ? 5.388 -1.894 -14.917 1.00 91.12 98 PRO A CA 1
ATOM 737 C C . PRO A 1 98 ? 4.547 -2.294 -16.127 1.00 91.12 98 PRO A C 1
ATOM 739 O O . PRO A 1 98 ? 4.003 -1.439 -16.836 1.00 91.12 98 PRO A O 1
ATOM 742 N N . THR A 1 99 ? 4.425 -3.599 -16.351 1.00 93.62 99 THR A N 1
ATOM 743 C CA . THR A 1 99 ? 3.465 -4.126 -17.325 1.00 93.62 99 THR A CA 1
ATOM 744 C C . THR A 1 99 ? 2.035 -3.767 -16.902 1.00 93.62 99 THR A C 1
ATOM 746 O O . THR A 1 99 ? 1.771 -3.464 -15.736 1.00 93.62 99 THR A O 1
ATOM 749 N N . ALA A 1 100 ? 1.081 -3.818 -17.836 1.00 94.81 100 ALA A N 1
ATOM 750 C CA . ALA A 1 100 ? -0.325 -3.540 -17.524 1.00 94.81 100 ALA A CA 1
ATOM 751 C C . ALA A 1 100 ? -0.885 -4.481 -16.438 1.00 94.81 100 ALA A C 1
ATOM 753 O O . ALA A 1 100 ? -1.706 -4.074 -15.618 1.00 94.81 100 ALA A O 1
ATOM 754 N N . GLU A 1 101 ? -0.413 -5.728 -16.405 1.00 93.56 101 GLU A N 1
ATOM 755 C CA . GLU A 1 101 ? -0.802 -6.735 -15.414 1.00 93.56 101 GLU A CA 1
ATOM 756 C C . GLU A 1 101 ? -0.222 -6.427 -14.028 1.00 93.56 101 GLU A C 1
ATOM 758 O O . GLU A 1 101 ? -0.940 -6.502 -13.027 1.00 93.56 101 GLU A O 1
ATOM 763 N N . GLN A 1 102 ? 1.047 -6.013 -13.962 1.00 94.44 102 GLN A N 1
ATOM 764 C CA . GLN A 1 102 ? 1.683 -5.582 -12.715 1.00 94.44 102 GLN A CA 1
ATOM 765 C C . GLN A 1 102 ? 1.021 -4.318 -12.161 1.00 94.44 102 GLN A C 1
ATOM 767 O O . GLN A 1 102 ? 0.741 -4.248 -10.965 1.00 94.44 102 GLN A O 1
ATOM 772 N N . ASP A 1 103 ? 0.710 -3.345 -13.020 1.00 94.62 103 ASP A N 1
ATOM 773 C CA . ASP A 1 103 ? 0.018 -2.120 -12.615 1.00 94.62 103 ASP A CA 1
ATOM 774 C C . ASP A 1 103 ? -1.392 -2.422 -12.090 1.00 94.62 103 ASP A C 1
ATOM 776 O O . ASP A 1 103 ? -1.773 -1.966 -11.010 1.00 94.62 103 ASP A O 1
ATOM 780 N N . LYS A 1 104 ? -2.148 -3.278 -12.792 1.00 96.69 104 LYS A N 1
ATOM 781 C CA . LYS A 1 104 ? -3.456 -3.750 -12.322 1.00 96.69 104 LYS A CA 1
ATOM 782 C C . LYS A 1 104 ? -3.345 -4.428 -10.954 1.00 96.69 104 LYS A C 1
ATOM 784 O O . LYS A 1 104 ? -4.106 -4.088 -10.051 1.00 96.69 104 LYS A O 1
ATOM 789 N N . THR A 1 105 ? -2.393 -5.344 -10.785 1.00 95.81 105 THR A N 1
ATOM 790 C CA . THR A 1 105 ? -2.195 -6.077 -9.523 1.00 95.81 105 THR A CA 1
ATOM 791 C C . THR A 1 105 ? -1.818 -5.129 -8.383 1.00 95.81 105 THR A C 1
ATOM 793 O O . THR A 1 105 ? -2.392 -5.205 -7.297 1.00 95.81 105 THR A O 1
ATOM 796 N N . GLY A 1 106 ? -0.923 -4.172 -8.636 1.00 95.75 106 GLY A N 1
ATOM 797 C CA . GLY A 1 106 ? -0.547 -3.152 -7.658 1.00 95.75 106 GLY A CA 1
ATOM 798 C C . GLY A 1 106 ? -1.725 -2.258 -7.255 1.00 95.75 106 GLY A C 1
ATOM 799 O O . GLY A 1 106 ? -1.910 -1.968 -6.071 1.00 95.75 106 GLY A O 1
ATOM 800 N N . ASN A 1 107 ? -2.567 -1.870 -8.217 1.00 96.94 107 ASN A N 1
ATOM 801 C CA . ASN A 1 107 ? -3.777 -1.085 -7.966 1.00 96.94 107 ASN A CA 1
ATOM 802 C C . ASN A 1 107 ? -4.823 -1.866 -7.154 1.00 96.94 107 ASN A C 1
ATOM 804 O O . ASN A 1 107 ? -5.444 -1.297 -6.250 1.00 96.94 107 ASN A O 1
ATOM 808 N N . ASP A 1 108 ? -5.002 -3.157 -7.442 1.00 97.69 108 ASP A N 1
ATOM 809 C CA . ASP A 1 108 ? -5.916 -4.039 -6.710 1.00 97.69 108 ASP A CA 1
ATOM 810 C C . ASP A 1 108 ? -5.450 -4.237 -5.254 1.00 97.69 108 ASP A C 1
ATOM 812 O O . ASP A 1 108 ? -6.246 -4.065 -4.325 1.00 97.69 108 ASP A O 1
ATOM 816 N N . LEU A 1 109 ? -4.151 -4.481 -5.029 1.00 97.19 109 LEU A N 1
ATOM 817 C CA . LEU A 1 109 ? -3.561 -4.571 -3.686 1.00 97.19 109 LEU A CA 1
ATOM 818 C C . LEU A 1 109 ? -3.699 -3.259 -2.907 1.00 97.19 109 LEU A C 1
ATOM 820 O O . LEU A 1 109 ? -4.125 -3.264 -1.750 1.00 97.19 109 LEU A O 1
ATOM 824 N N . ASN A 1 110 ? -3.411 -2.122 -3.544 1.00 95.62 110 ASN A N 1
ATOM 825 C CA . ASN A 1 110 ? -3.562 -0.815 -2.911 1.00 95.62 110 ASN A CA 1
ATOM 826 C C . ASN A 1 110 ? -5.029 -0.525 -2.543 1.00 95.62 110 ASN A C 1
ATOM 828 O O . ASN A 1 110 ? -5.303 0.003 -1.464 1.00 95.62 110 ASN A O 1
ATOM 832 N N . ARG A 1 111 ? -5.991 -0.908 -3.391 1.00 97.94 111 ARG A N 1
ATOM 833 C CA . ARG A 1 111 ? -7.424 -0.793 -3.079 1.00 97.94 111 ARG A CA 1
ATOM 834 C C . ARG A 1 111 ? -7.812 -1.664 -1.884 1.00 97.94 111 ARG A C 1
ATOM 836 O O . ARG A 1 111 ? -8.503 -1.177 -0.991 1.00 97.94 111 ARG A O 1
ATOM 843 N N . ALA A 1 112 ? -7.358 -2.917 -1.846 1.00 96.94 112 ALA A N 1
ATOM 844 C CA . ALA A 1 112 ? -7.627 -3.836 -0.738 1.00 96.94 112 ALA A CA 1
ATOM 845 C C . ALA A 1 112 ? -7.053 -3.314 0.590 1.00 96.94 112 ALA A C 1
ATOM 847 O O . ALA A 1 112 ? -7.720 -3.339 1.623 1.00 96.94 112 ALA A O 1
ATOM 848 N N . MET A 1 113 ? -5.845 -2.759 0.549 1.00 96.81 113 MET A N 1
ATOM 849 C CA . MET A 1 113 ? -5.197 -2.133 1.696 1.00 96.81 113 MET A CA 1
ATOM 850 C C . MET A 1 113 ? -5.992 -0.917 2.220 1.00 96.81 113 MET A C 1
ATOM 852 O O . MET A 1 113 ? -6.245 -0.808 3.421 1.00 96.81 113 MET A O 1
ATOM 856 N N . MET A 1 114 ? -6.480 -0.044 1.329 1.00 96.06 114 MET A N 1
ATOM 857 C CA . MET A 1 114 ? -7.344 1.087 1.713 1.00 96.06 114 MET A CA 1
ATOM 858 C C . MET A 1 114 ? -8.698 0.637 2.270 1.00 96.06 114 MET A C 1
ATOM 860 O O . MET A 1 114 ? -9.219 1.262 3.196 1.00 96.06 114 MET A O 1
ATOM 864 N N . ALA A 1 115 ? -9.257 -0.461 1.754 1.00 97.44 115 ALA A N 1
ATOM 865 C CA . ALA A 1 115 ? -10.473 -1.054 2.299 1.00 97.44 115 ALA A CA 1
ATOM 866 C C . ALA A 1 115 ? -10.264 -1.529 3.747 1.00 97.44 115 ALA A C 1
ATOM 868 O O . ALA A 1 115 ? -11.109 -1.267 4.602 1.00 97.44 115 ALA A O 1
ATOM 869 N N . CYS A 1 116 ? -9.116 -2.141 4.057 1.00 96.81 116 CYS A N 1
ATOM 870 C CA . CYS A 1 116 ? -8.772 -2.520 5.428 1.00 96.81 116 CYS A CA 1
ATOM 871 C C . CYS A 1 116 ? -8.683 -1.310 6.361 1.00 96.81 116 CYS A C 1
ATOM 873 O O . CYS A 1 116 ? -9.327 -1.310 7.410 1.00 96.81 116 CYS A O 1
ATOM 875 N N . LYS A 1 117 ? -8.000 -0.236 5.945 1.00 95.38 117 LYS A N 1
ATOM 876 C CA . LYS A 1 117 ? -7.965 1.019 6.713 1.00 95.38 117 LYS A CA 1
ATOM 877 C C . LYS A 1 117 ? -9.373 1.567 6.976 1.00 95.38 117 LYS A C 1
ATOM 879 O O . LYS A 1 117 ? -9.713 1.874 8.116 1.00 95.38 117 LYS A O 1
ATOM 884 N N . SER A 1 118 ? -10.207 1.651 5.937 1.00 96.12 118 SER A N 1
ATOM 885 C CA . SER A 1 118 ? -11.581 2.153 6.059 1.00 96.12 118 SER A CA 1
ATOM 886 C C . SER A 1 118 ? -12.425 1.305 7.014 1.00 96.12 118 SER A C 1
ATOM 888 O O . SER A 1 118 ? -13.151 1.861 7.839 1.00 96.12 118 SER A O 1
ATOM 890 N N . ASN A 1 119 ? -12.283 -0.023 6.968 1.00 96.19 119 ASN A N 1
ATOM 891 C CA . ASN A 1 119 ? -12.977 -0.933 7.877 1.00 96.19 119 ASN A CA 1
ATOM 892 C C . ASN A 1 119 ? -12.576 -0.708 9.339 1.00 96.19 119 ASN A C 1
ATOM 894 O O . ASN A 1 119 ? -13.446 -0.701 10.209 1.00 96.19 119 ASN A O 1
ATOM 898 N N . VAL A 1 120 ? -11.290 -0.491 9.618 1.00 95.06 120 VAL A N 1
ATOM 899 C CA . VAL A 1 120 ? -10.806 -0.191 10.974 1.00 95.06 120 VAL A CA 1
ATOM 900 C C . VAL A 1 120 ? -11.370 1.138 11.474 1.00 95.06 120 VAL A C 1
ATOM 902 O O . VAL A 1 120 ? -11.917 1.203 12.575 1.00 95.06 120 VAL A O 1
ATOM 905 N N . THR A 1 121 ? -11.341 2.188 10.648 1.00 92.38 121 THR A N 1
ATOM 906 C CA . THR A 1 121 ? -11.940 3.484 11.006 1.00 92.38 121 THR A CA 1
ATOM 907 C C . THR A 1 121 ? -13.450 3.372 11.243 1.00 92.38 121 THR A C 1
ATOM 909 O O . THR A 1 121 ? -13.969 3.927 12.212 1.00 92.38 121 THR A O 1
ATOM 912 N N . ALA A 1 122 ? -14.167 2.619 10.404 1.00 93.81 122 ALA A N 1
ATOM 913 C CA . ALA A 1 122 ? -15.601 2.392 10.564 1.00 93.81 122 ALA A CA 1
ATOM 914 C C . ALA A 1 122 ? -15.926 1.621 11.856 1.00 93.81 122 ALA A C 1
ATOM 916 O O . ALA A 1 122 ? -16.884 1.966 12.550 1.00 93.81 122 ALA A O 1
ATOM 917 N N . LYS A 1 123 ? -15.122 0.609 12.211 1.00 92.00 123 LYS A N 1
ATOM 918 C CA . LYS A 1 123 ? -15.245 -0.115 13.486 1.00 92.00 123 LYS A CA 1
ATOM 919 C C . LYS A 1 123 ? -15.029 0.817 14.679 1.00 92.00 123 LYS A C 1
ATOM 921 O O . LYS A 1 123 ? -15.860 0.831 15.582 1.00 92.00 123 LYS A O 1
ATOM 926 N N . ALA A 1 124 ? -13.986 1.648 14.647 1.00 89.00 124 ALA A N 1
ATOM 927 C CA . ALA A 1 124 ? -13.703 2.609 15.713 1.00 89.00 124 ALA A CA 1
ATOM 928 C C . ALA A 1 124 ? -14.861 3.605 15.930 1.00 89.00 124 ALA A C 1
ATOM 930 O O . ALA A 1 124 ? -15.230 3.891 17.069 1.00 89.00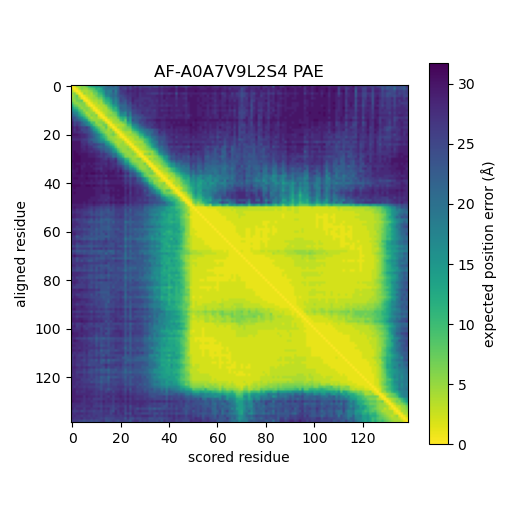 124 ALA A O 1
ATOM 931 N N . GLY A 1 125 ? -15.496 4.070 14.847 1.00 83.19 125 GLY A N 1
ATOM 932 C CA . GLY A 1 125 ? -16.671 4.944 14.923 1.00 83.19 125 GLY A CA 1
ATOM 933 C C . GLY A 1 125 ? -17.906 4.274 15.535 1.00 83.19 125 GLY A C 1
ATOM 934 O O . GLY A 1 125 ? -18.668 4.926 16.245 1.00 83.19 125 GLY A O 1
ATOM 935 N N . LYS A 1 126 ? -18.096 2.965 15.317 1.00 79.88 126 LYS A N 1
ATOM 936 C CA . LYS A 1 126 ? -19.206 2.209 15.921 1.00 79.88 126 LYS A CA 1
ATOM 937 C C . LYS A 1 126 ? -19.010 1.983 17.418 1.00 79.88 126 LYS A C 1
ATOM 939 O O . LYS A 1 126 ? -19.974 2.097 18.166 1.00 79.88 126 LYS A O 1
ATOM 944 N N . THR A 1 127 ? -17.782 1.727 17.861 1.00 69.38 127 THR A N 1
ATOM 945 C CA . THR A 1 127 ? -17.475 1.515 19.286 1.00 69.38 127 THR A CA 1
ATOM 946 C C . THR A 1 127 ? -17.563 2.813 20.101 1.00 69.38 127 THR A C 1
ATOM 948 O O . THR A 1 127 ? -17.915 2.776 21.275 1.00 69.38 127 THR A O 1
ATOM 951 N N . GLY A 1 128 ? -17.313 3.973 19.480 1.00 60.59 128 GLY A N 1
ATOM 952 C CA . GLY A 1 128 ? -17.450 5.291 20.116 1.00 60.59 128 GLY A CA 1
ATOM 953 C C . GLY A 1 128 ? -18.862 5.892 20.088 1.00 60.59 128 GLY A C 1
ATOM 954 O O . GLY A 1 128 ? -19.099 6.902 20.743 1.00 60.59 128 GLY A O 1
ATOM 955 N N . SER A 1 129 ? -19.811 5.291 19.360 1.00 52.19 129 SER A N 1
ATOM 956 C CA . SER A 1 129 ? -21.202 5.770 19.264 1.00 52.19 129 SER A CA 1
ATOM 957 C C . SER A 1 129 ? -22.129 5.087 20.282 1.00 52.19 129 SER A C 1
ATOM 959 O O . SER A 1 129 ? -23.313 4.866 20.038 1.00 52.19 129 SER A O 1
ATOM 961 N N . GLY A 1 130 ? -21.582 4.736 21.446 1.00 53.84 130 GLY A N 1
ATOM 962 C CA . GLY A 1 130 ? -22.351 4.361 22.626 1.00 53.84 130 GLY A CA 1
ATOM 963 C C . GLY A 1 130 ? -22.855 5.608 23.347 1.00 53.84 130 GLY A C 1
ATOM 964 O O . GLY A 1 130 ? -22.185 6.122 24.232 1.00 53.84 130 GLY A O 1
ATOM 965 N N . SER A 1 131 ? -24.026 6.092 22.932 1.00 48.56 131 SER A N 1
ATOM 966 C CA . SER A 1 131 ? -25.038 6.757 23.761 1.00 48.56 131 SER A CA 1
ATOM 967 C C . SER A 1 131 ? -24.556 7.521 25.005 1.00 48.56 131 SER A C 1
ATOM 969 O O . SER A 1 131 ? -24.694 7.044 26.130 1.00 48.56 131 SER A O 1
ATOM 971 N N . ALA A 1 132 ? -24.171 8.787 24.832 1.00 53.69 132 ALA A N 1
ATOM 972 C CA . ALA A 1 132 ? -24.625 9.785 25.795 1.00 53.69 132 ALA A CA 1
ATOM 973 C C . ALA A 1 132 ? -26.122 9.987 25.518 1.00 53.69 132 ALA A C 1
ATOM 975 O O . ALA A 1 132 ? -26.498 10.624 24.533 1.00 53.69 132 ALA A O 1
ATOM 976 N N . ALA A 1 133 ? -26.982 9.341 26.310 1.00 60.00 133 ALA A N 1
ATOM 977 C CA . ALA A 1 133 ? -28.420 9.560 26.229 1.00 60.00 133 ALA A CA 1
ATOM 978 C C . ALA A 1 133 ? -28.710 11.065 26.404 1.00 60.00 133 ALA A C 1
ATOM 980 O O . ALA A 1 133 ? -28.097 11.692 27.269 1.00 60.00 133 ALA A O 1
ATOM 981 N N . PRO A 1 134 ? -29.617 11.670 25.616 1.00 52.72 134 PRO A N 1
ATOM 982 C CA . PRO A 1 134 ? -30.052 13.031 25.884 1.00 52.72 134 PRO A CA 1
ATOM 983 C C . PRO A 1 134 ? -30.775 13.037 27.235 1.00 52.72 134 PRO A C 1
ATOM 985 O O . PRO A 1 134 ? -31.893 12.526 27.335 1.00 52.72 134 PRO A O 1
ATOM 988 N N . SER A 1 135 ? -30.139 13.587 28.275 1.00 61.31 135 SER A N 1
ATOM 989 C CA . SER A 1 135 ? -30.822 13.926 29.524 1.00 61.31 135 SER A CA 1
ATOM 990 C C . SER A 1 135 ? -31.953 14.891 29.188 1.00 61.31 135 SER A C 1
ATOM 992 O O . SER A 1 135 ? -31.731 16.061 28.883 1.00 61.31 135 SER A O 1
ATOM 994 N N . LYS A 1 136 ? -33.180 14.371 29.180 1.00 60.53 136 LYS A N 1
ATOM 995 C CA . LYS A 1 136 ? -34.383 15.181 29.305 1.00 60.53 136 LYS A CA 1
ATOM 996 C C . LYS A 1 136 ? -34.525 15.492 30.789 1.00 60.53 136 LYS A C 1
ATOM 998 O O . LYS A 1 136 ? -35.061 14.663 31.515 1.00 60.53 136 LYS A O 1
ATOM 1003 N N . ASP A 1 137 ? -34.042 16.650 31.218 1.00 55.8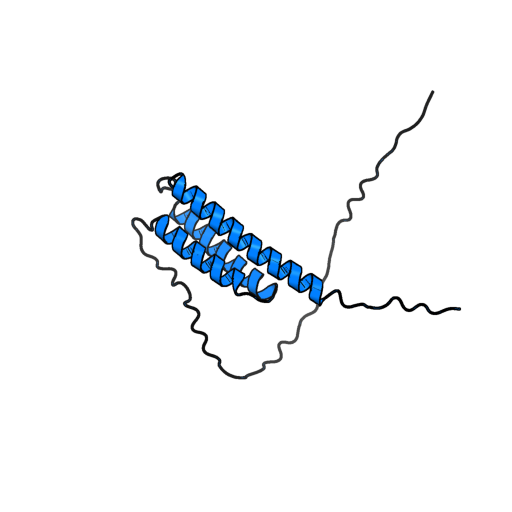8 137 ASP A N 1
ATOM 1004 C CA . ASP A 1 137 ? -34.512 17.266 32.457 1.00 55.88 137 ASP A CA 1
ATOM 1005 C C . ASP A 1 137 ? -35.802 18.035 32.127 1.00 55.88 137 ASP A C 1
ATOM 1007 O O . ASP A 1 137 ? -35.750 19.017 31.378 1.00 55.88 137 ASP A O 1
ATOM 1011 N N . PRO A 1 138 ? -36.982 17.578 32.583 1.00 68.75 138 PRO A N 1
ATOM 1012 C CA . PRO A 1 138 ? -38.174 18.407 32.576 1.00 68.75 138 PRO A CA 1
ATOM 1013 C C . PRO A 1 138 ? -38.064 19.459 33.690 1.00 68.75 138 PRO A C 1
ATOM 1015 O O . PRO A 1 138 ? -37.750 19.128 34.834 1.00 68.75 138 PRO A O 1
ATOM 1018 N N . VAL A 1 139 ? -38.308 20.717 33.314 1.00 70.12 139 VAL A N 1
ATOM 1019 C CA . VAL A 1 139 ? -38.552 21.856 34.219 1.00 70.12 139 VAL A CA 1
ATOM 1020 C C . VAL A 1 139 ? -39.878 21.674 34.947 1.00 70.12 139 VAL A C 1
ATOM 1022 O O . VAL A 1 139 ? -40.833 21.198 34.289 1.00 70.12 139 VAL A O 1
#

pLDDT: mean 74.72, std 22.09, range [39.75, 97.94]

Nearest PDB structures (foldseek):
  5wd9-assembly1_A  TM=5.733E-01  e=7.367E-01  Legionella pneumophila subsp. pneumophila ATCC 43290
  5wd8-assembly2_B  TM=5.698E-01  e=3.779E+00  Legionella pneumophila subsp. pneumophila ATCC 43290
  5hew-assembly1_B  TM=6.447E-01  e=5.687E+00  Dickeya dadantii 3937
  1uk5-assembly1_A  TM=3.977E-01  e=2.822E+00  Mus musculus
  1m62-assembly1_A  TM=4.779E-01  e=8.074E+00  Homo sapiens